Protein AF-T1B3N6-F1 (afdb_monomer_lite)

pLDDT: mean 78.09, std 17.82, range [34.69, 94.56]

Radius of gyration: 23.37 Å; chains: 1; bounding box: 60×37×65 Å

Structure (mmCIF, N/CA/C/O backbone):
data_AF-T1B3N6-F1
#
_entry.id   AF-T1B3N6-F1
#
loop_
_atom_site.group_PDB
_atom_site.id
_atom_site.type_symbol
_atom_site.label_atom_id
_atom_site.label_alt_id
_atom_site.label_comp_id
_atom_site.label_asym_id
_atom_site.label_entity_id
_atom_site.label_seq_id
_atom_site.pdbx_PDB_ins_code
_atom_site.Cartn_x
_atom_site.Cartn_y
_atom_site.Cartn_z
_atom_site.occupancy
_atom_site.B_iso_or_equiv
_atom_site.auth_seq_id
_atom_site.auth_comp_id
_atom_site.auth_asym_id
_atom_site.auth_atom_id
_atom_site.pdbx_PDB_model_num
ATOM 1 N N . LYS A 1 1 ? -8.500 11.137 5.497 1.00 80.62 1 LYS A N 1
ATOM 2 C CA . LYS A 1 1 ? -7.338 10.214 5.383 1.00 80.62 1 LYS A CA 1
ATOM 3 C C . LYS A 1 1 ? -7.552 9.148 4.300 1.00 80.62 1 LYS A C 1
ATOM 5 O O . LYS A 1 1 ? -6.771 9.132 3.365 1.00 80.62 1 LYS A O 1
ATOM 10 N N . LEU A 1 2 ? -8.611 8.326 4.357 1.00 85.75 2 LEU A N 1
ATOM 11 C CA . LEU A 1 2 ? -8.840 7.239 3.380 1.00 85.75 2 LEU A CA 1
ATOM 12 C C . LEU A 1 2 ? -8.982 7.720 1.927 1.00 85.75 2 LEU A C 1
ATOM 14 O O . LEU A 1 2 ? -8.325 7.181 1.047 1.00 85.75 2 LEU A O 1
ATOM 18 N N . VAL A 1 3 ? -9.758 8.785 1.693 1.00 88.62 3 VAL A N 1
ATOM 19 C CA . VAL A 1 3 ? -9.924 9.380 0.352 1.00 88.62 3 VAL A CA 1
ATOM 20 C C . VAL A 1 3 ? -8.582 9.780 -0.261 1.00 88.62 3 VAL A C 1
ATOM 22 O O . VAL A 1 3 ? -8.355 9.525 -1.434 1.00 88.62 3 VAL A O 1
ATOM 25 N N . LEU A 1 4 ? -7.667 10.338 0.538 1.00 88.44 4 LEU A N 1
ATOM 26 C CA . LEU A 1 4 ? -6.344 10.736 0.055 1.00 88.44 4 LEU A CA 1
ATOM 27 C C . LEU A 1 4 ? -5.513 9.522 -0.387 1.00 88.44 4 LEU A C 1
ATOM 29 O O . LEU A 1 4 ? -4.864 9.589 -1.424 1.00 88.44 4 LEU A O 1
ATOM 33 N N . TYR A 1 5 ? -5.569 8.404 0.347 1.00 89.69 5 TYR A N 1
ATOM 34 C CA . TYR A 1 5 ? -4.889 7.170 -0.068 1.00 89.69 5 TYR A CA 1
ATOM 35 C C . TYR A 1 5 ? -5.436 6.626 -1.385 1.00 89.69 5 TYR A C 1
ATOM 37 O O . TYR A 1 5 ? -4.659 6.258 -2.260 1.00 89.69 5 TYR A O 1
ATOM 45 N N . VAL A 1 6 ? -6.762 6.601 -1.535 1.00 91.56 6 VAL A N 1
ATOM 46 C CA . VAL A 1 6 ? -7.408 6.153 -2.776 1.00 91.56 6 VAL A CA 1
ATOM 47 C C . VAL A 1 6 ? -7.034 7.073 -3.936 1.00 91.56 6 VAL A C 1
ATOM 49 O O . VAL A 1 6 ? -6.698 6.600 -5.013 1.00 91.56 6 VAL A O 1
ATOM 52 N N . LEU A 1 7 ? -7.027 8.383 -3.702 1.00 90.81 7 LEU A N 1
ATOM 53 C CA . LEU A 1 7 ? -6.691 9.386 -4.704 1.00 90.81 7 LEU A CA 1
ATOM 54 C C . LEU A 1 7 ? -5.231 9.241 -5.171 1.00 90.81 7 LEU A C 1
ATOM 56 O O . LEU A 1 7 ? -4.978 9.231 -6.373 1.00 90.81 7 LEU A O 1
ATOM 60 N N . VAL A 1 8 ? -4.278 9.047 -4.251 1.00 90.56 8 VAL A N 1
ATOM 61 C CA . VAL A 1 8 ? -2.875 8.772 -4.613 1.00 90.56 8 VAL A CA 1
ATOM 62 C C . VAL A 1 8 ? -2.739 7.448 -5.360 1.00 90.56 8 VAL A C 1
ATOM 64 O O . VAL A 1 8 ? -2.027 7.394 -6.360 1.00 90.56 8 VAL A O 1
ATOM 67 N N . ALA A 1 9 ? -3.449 6.399 -4.937 1.00 91.25 9 ALA A N 1
ATOM 68 C CA . ALA A 1 9 ? -3.429 5.123 -5.642 1.00 91.25 9 ALA A CA 1
ATOM 69 C C . ALA A 1 9 ? -3.939 5.258 -7.085 1.00 91.25 9 ALA A C 1
ATOM 71 O O . ALA A 1 9 ? -3.291 4.773 -8.006 1.00 91.25 9 ALA A O 1
ATOM 72 N N . ILE A 1 10 ? -5.052 5.966 -7.299 1.00 90.44 10 ILE A N 1
ATOM 73 C CA . ILE A 1 10 ? -5.586 6.243 -8.641 1.00 90.44 10 ILE A CA 1
ATOM 74 C C . ILE A 1 10 ? -4.590 7.073 -9.460 1.00 90.44 10 ILE A C 1
ATOM 76 O O . ILE A 1 10 ? -4.366 6.776 -10.631 1.00 90.44 10 ILE A O 1
ATOM 80 N N . GLY A 1 11 ? -3.955 8.076 -8.848 1.00 87.69 11 GLY A N 1
ATOM 81 C CA . GLY A 1 11 ? -2.932 8.885 -9.507 1.00 87.69 11 GLY A CA 1
ATOM 82 C C . GLY A 1 11 ? -1.743 8.056 -9.996 1.00 87.69 11 GLY A C 1
ATOM 83 O O . GLY A 1 11 ? -1.341 8.191 -11.147 1.00 87.69 11 GLY A O 1
ATOM 84 N N . LEU A 1 12 ? -1.237 7.139 -9.171 1.00 88.44 12 LEU A N 1
ATOM 85 C CA . LEU A 1 12 ? -0.158 6.224 -9.558 1.00 88.44 12 LEU A CA 1
ATOM 86 C C . LEU A 1 12 ? -0.605 5.193 -10.601 1.00 88.44 12 LEU A C 1
ATOM 88 O O . LEU A 1 12 ? 0.137 4.896 -11.529 1.00 88.44 12 LEU A O 1
ATOM 92 N N . LEU A 1 13 ? -1.838 4.691 -10.503 1.00 89.19 13 LEU A N 1
ATOM 93 C CA . LEU A 1 13 ? -2.399 3.787 -11.510 1.00 89.19 13 LEU A CA 1
ATOM 94 C C . LEU A 1 13 ? -2.552 4.466 -12.877 1.00 89.19 13 LEU A C 1
ATOM 96 O O . LEU A 1 13 ? -2.376 3.806 -13.897 1.00 89.19 13 LEU A O 1
ATOM 100 N N . SER A 1 14 ? -2.836 5.772 -12.914 1.00 86.25 14 SER A N 1
ATOM 101 C CA . SER A 1 14 ? -2.967 6.523 -14.171 1.00 86.25 14 SER A CA 1
ATOM 102 C C . SER A 1 14 ? -1.658 6.615 -14.967 1.00 86.25 14 SER A C 1
ATOM 104 O O . SER A 1 14 ? -1.694 6.693 -16.191 1.00 86.25 14 SER A O 1
ATOM 106 N N . MET A 1 15 ? -0.513 6.537 -14.283 1.00 84.75 15 MET A N 1
ATOM 107 C CA . MET A 1 15 ? 0.829 6.469 -14.878 1.00 84.75 15 MET A CA 1
ATOM 108 C C . MET A 1 15 ? 1.386 5.035 -14.906 1.00 84.75 15 MET A C 1
ATOM 110 O O . MET A 1 15 ? 2.580 4.832 -15.107 1.00 84.75 15 MET A O 1
ATOM 114 N N . GLY A 1 16 ? 0.535 4.037 -14.660 1.00 82.88 16 GLY A N 1
ATOM 115 C CA . GLY A 1 16 ? 0.954 2.668 -14.408 1.00 82.88 16 GLY A CA 1
ATOM 116 C C . GLY A 1 16 ? 1.456 1.920 -15.646 1.00 82.88 16 GLY A C 1
ATOM 117 O O . GLY A 1 16 ? 0.791 1.845 -16.678 1.00 82.88 16 GLY A O 1
ATOM 118 N N . HIS A 1 17 ? 2.600 1.258 -15.502 1.00 85.44 17 HIS A N 1
ATOM 119 C CA . HIS A 1 17 ? 3.169 0.301 -16.440 1.00 85.44 17 HIS A CA 1
ATOM 120 C C . HIS A 1 17 ? 2.751 -1.135 -16.068 1.00 85.44 17 HIS A C 1
ATOM 122 O O . HIS A 1 17 ? 3.456 -1.858 -15.363 1.00 85.44 17 HIS A O 1
ATOM 128 N N . PHE A 1 18 ? 1.608 -1.598 -16.586 1.00 82.56 18 PHE A N 1
ATOM 129 C CA . PHE A 1 18 ? 1.056 -2.931 -16.269 1.00 82.56 18 PHE A CA 1
ATOM 130 C C . PHE A 1 18 ? 1.954 -4.120 -16.671 1.00 82.56 18 PHE A C 1
ATOM 132 O O . PHE A 1 18 ? 1.780 -5.222 -16.155 1.00 82.56 18 PHE A O 1
ATOM 139 N N . GLY A 1 19 ? 2.961 -3.911 -17.527 1.00 82.75 19 GLY A N 1
ATOM 140 C CA . GLY A 1 19 ? 3.966 -4.933 -17.847 1.00 82.75 19 GLY A CA 1
ATOM 141 C C . GLY A 1 19 ? 4.837 -5.351 -16.653 1.00 82.75 19 GLY A C 1
ATOM 142 O O . GLY A 1 19 ? 5.433 -6.428 -16.684 1.00 82.75 19 GLY A O 1
ATOM 143 N N . ASN A 1 20 ? 4.879 -4.552 -15.579 1.00 84.25 20 ASN A N 1
ATOM 144 C CA . ASN A 1 20 ? 5.635 -4.874 -14.367 1.00 84.25 20 ASN A CA 1
ATOM 145 C C . ASN A 1 20 ? 5.136 -6.144 -13.659 1.00 84.25 20 ASN A C 1
ATOM 147 O O . ASN A 1 20 ? 5.927 -6.822 -13.007 1.00 84.25 20 ASN A O 1
ATOM 151 N N . PHE A 1 21 ? 3.857 -6.498 -13.816 1.00 84.06 21 PHE A N 1
ATOM 152 C CA . PHE A 1 21 ? 3.267 -7.679 -13.175 1.00 84.06 21 PHE A CA 1
ATOM 153 C C . PHE A 1 21 ? 3.650 -9.002 -13.853 1.00 84.06 21 PHE A C 1
ATOM 155 O O . PHE A 1 21 ? 3.614 -10.050 -13.211 1.00 84.06 21 PHE A O 1
ATOM 162 N N . SER A 1 22 ? 4.002 -8.975 -15.141 1.00 83.31 22 SER A N 1
ATOM 163 C CA . SER A 1 22 ? 4.270 -10.182 -15.934 1.00 83.31 22 SER A CA 1
ATOM 164 C C . SER A 1 22 ? 5.738 -10.330 -16.324 1.00 83.31 22 SER A C 1
ATOM 166 O O . SER A 1 22 ? 6.284 -11.429 -16.255 1.00 83.31 22 SER A O 1
ATOM 168 N N . ASN A 1 23 ? 6.399 -9.240 -16.719 1.00 81.56 23 ASN A N 1
ATOM 169 C CA . ASN A 1 23 ? 7.625 -9.327 -17.518 1.00 81.56 23 ASN A CA 1
ATOM 170 C C . ASN A 1 23 ? 8.902 -9.560 -16.697 1.00 81.56 23 ASN A C 1
ATOM 172 O O . ASN A 1 23 ? 9.928 -9.932 -17.261 1.00 81.56 23 ASN A O 1
ATOM 176 N N . TYR A 1 24 ? 8.860 -9.368 -15.375 1.00 81.06 24 TYR A N 1
ATOM 177 C CA . TYR A 1 24 ? 10.058 -9.333 -14.528 1.00 81.06 24 TYR A CA 1
ATOM 178 C C . TYR A 1 24 ? 10.025 -10.367 -13.395 1.00 81.06 24 TYR A C 1
ATOM 180 O O . TYR A 1 24 ? 10.333 -10.051 -12.255 1.00 81.06 24 TYR A O 1
ATOM 188 N N . GLY A 1 25 ? 9.640 -11.611 -13.688 1.00 72.69 25 GLY A N 1
ATOM 189 C CA . GLY A 1 25 ? 9.553 -12.685 -12.681 1.00 72.69 25 GLY A CA 1
ATOM 190 C C . GLY A 1 25 ? 8.138 -12.961 -12.156 1.00 72.69 25 GLY A C 1
ATOM 191 O O . GLY A 1 25 ? 7.976 -13.722 -11.202 1.00 72.69 25 GLY A O 1
ATOM 192 N N . GLY A 1 26 ? 7.115 -12.387 -12.799 1.00 80.69 26 GLY A N 1
ATOM 193 C CA . GLY A 1 26 ? 5.705 -12.678 -12.535 1.00 80.69 26 GLY A CA 1
ATOM 194 C C . GLY A 1 26 ? 5.244 -12.313 -11.120 1.00 80.69 26 GLY A C 1
ATOM 195 O O . GLY A 1 26 ? 5.737 -11.373 -10.504 1.00 80.69 26 GLY A O 1
ATOM 196 N N . PHE A 1 27 ? 4.292 -13.086 -10.588 1.00 78.88 27 PHE A N 1
ATOM 197 C CA . PHE A 1 27 ? 3.679 -12.843 -9.275 1.00 78.88 27 PHE A CA 1
ATOM 198 C C . PHE A 1 27 ? 4.648 -13.005 -8.089 1.00 78.88 27 PHE A C 1
ATOM 200 O O . PHE A 1 27 ? 4.459 -12.384 -7.046 1.00 78.88 27 PHE A O 1
ATOM 207 N N . ALA A 1 28 ? 5.676 -13.847 -8.226 1.00 83.44 28 ALA A N 1
ATOM 208 C CA . ALA A 1 28 ? 6.551 -14.233 -7.122 1.00 83.44 28 ALA A CA 1
ATOM 209 C C . ALA A 1 28 ? 8.034 -14.223 -7.536 1.00 83.44 28 ALA A C 1
ATOM 211 O O . ALA A 1 28 ? 8.657 -15.287 -7.588 1.00 83.44 28 ALA A O 1
ATOM 212 N N . PRO A 1 29 ? 8.637 -13.040 -7.774 1.00 84.06 29 PRO A N 1
ATOM 213 C CA . PRO A 1 29 ? 10.022 -12.938 -8.244 1.00 84.06 29 PRO A CA 1
ATOM 214 C C . PRO A 1 29 ? 11.046 -13.527 -7.257 1.00 84.06 29 PRO A C 1
ATOM 216 O O . PRO A 1 29 ? 12.115 -13.966 -7.666 1.00 84.06 29 PRO A O 1
ATOM 219 N N . PHE A 1 30 ? 10.710 -13.581 -5.963 1.00 85.44 30 PHE A N 1
ATOM 220 C CA . PHE A 1 30 ? 11.549 -14.140 -4.892 1.00 85.44 30 PHE A CA 1
ATOM 221 C C . PHE A 1 30 ? 11.095 -15.530 -4.401 1.00 85.44 30 PHE A C 1
ATOM 223 O O . PHE A 1 30 ? 11.616 -16.040 -3.405 1.00 85.44 30 PHE A O 1
ATOM 230 N N . GLY A 1 31 ? 10.100 -16.138 -5.059 1.00 87.12 31 GLY A N 1
ATOM 231 C CA . GLY A 1 31 ? 9.505 -17.413 -4.650 1.00 87.12 31 GLY A CA 1
ATOM 232 C C . GLY A 1 31 ? 8.879 -17.398 -3.245 1.00 87.12 31 GLY A C 1
ATOM 233 O O . GLY A 1 31 ? 8.581 -16.345 -2.678 1.00 87.12 31 GLY A O 1
ATOM 234 N N . PHE A 1 32 ? 8.691 -18.588 -2.665 1.00 88.25 32 PHE A N 1
ATOM 235 C CA . PHE A 1 32 ? 8.078 -18.755 -1.339 1.00 88.25 32 PHE A CA 1
ATOM 236 C C . PHE A 1 32 ? 8.880 -18.098 -0.211 1.00 88.25 32 PHE A C 1
ATOM 238 O O . PHE A 1 32 ? 8.288 -17.538 0.708 1.00 88.25 32 PHE A O 1
ATOM 245 N N . ASN A 1 33 ? 10.212 -18.097 -0.299 1.00 88.69 33 ASN A N 1
ATOM 246 C CA . ASN A 1 33 ? 11.068 -17.465 0.709 1.00 88.69 33 ASN A CA 1
ATOM 247 C C . ASN A 1 33 ? 10.761 -15.968 0.849 1.00 88.69 33 ASN A C 1
ATOM 249 O O . ASN A 1 33 ? 10.622 -15.472 1.965 1.00 88.69 33 ASN A O 1
ATOM 253 N N . GLY A 1 34 ? 10.574 -15.258 -0.270 1.00 86.00 34 GLY A N 1
ATOM 254 C CA . GLY A 1 34 ? 10.181 -13.848 -0.244 1.00 86.00 34 GLY A CA 1
ATOM 255 C C . GLY A 1 34 ? 8.808 -13.618 0.390 1.00 86.00 34 GLY A C 1
ATOM 256 O O . GLY A 1 34 ? 8.634 -12.657 1.135 1.00 86.00 34 GLY A O 1
ATOM 257 N N . MET A 1 35 ? 7.851 -14.523 0.164 1.00 88.62 35 MET A N 1
ATOM 258 C CA . MET A 1 35 ? 6.528 -14.435 0.794 1.00 88.62 35 MET A CA 1
ATOM 259 C C . MET A 1 35 ? 6.624 -14.576 2.314 1.00 88.62 35 MET A C 1
ATOM 261 O O . MET A 1 35 ? 6.058 -13.757 3.034 1.00 88.62 35 MET A O 1
ATOM 265 N N . PHE A 1 36 ? 7.386 -15.555 2.814 1.00 91.19 36 PHE A N 1
ATOM 266 C CA . PHE A 1 36 ? 7.572 -15.742 4.255 1.00 91.19 36 PHE A CA 1
ATOM 267 C C . PHE A 1 36 ? 8.277 -14.555 4.919 1.00 91.19 36 PHE A C 1
ATOM 269 O O . PHE A 1 36 ? 7.900 -14.169 6.024 1.00 91.19 36 PHE A O 1
ATOM 276 N N . LEU A 1 37 ? 9.239 -13.928 4.236 1.00 91.06 37 LEU A N 1
ATOM 277 C CA . LEU A 1 37 ? 9.893 -12.709 4.724 1.00 91.06 37 LEU A CA 1
ATOM 278 C C . LEU A 1 37 ? 8.965 -11.481 4.709 1.00 91.06 37 LEU A C 1
ATOM 280 O O . LEU A 1 37 ? 9.150 -10.567 5.511 1.00 91.06 37 LEU A O 1
ATOM 284 N N . ALA A 1 38 ? 7.951 -11.457 3.841 1.00 89.56 38 ALA A N 1
ATOM 285 C CA . ALA A 1 38 ? 6.974 -10.372 3.779 1.00 89.56 38 ALA A CA 1
ATOM 286 C C . ALA A 1 38 ? 5.898 -10.457 4.878 1.00 89.56 38 ALA A C 1
ATOM 288 O O . ALA A 1 38 ? 5.342 -9.424 5.255 1.00 89.56 38 ALA A O 1
ATOM 289 N N . ILE A 1 39 ? 5.615 -11.649 5.425 1.00 92.25 39 ILE A N 1
ATOM 290 C CA . ILE A 1 39 ? 4.571 -11.839 6.449 1.00 92.25 39 ILE A CA 1
ATOM 291 C C . ILE A 1 39 ? 4.798 -10.939 7.679 1.00 92.25 39 ILE A C 1
ATOM 293 O O . ILE A 1 39 ? 3.872 -10.206 8.026 1.00 92.25 39 ILE A O 1
ATOM 297 N N . PRO A 1 40 ? 5.986 -10.897 8.323 1.00 92.19 40 PRO A N 1
ATOM 298 C CA . PRO A 1 40 ? 6.201 -10.034 9.488 1.00 92.19 40 PRO A CA 1
ATOM 299 C C . PRO A 1 40 ? 6.040 -8.540 9.176 1.00 92.19 40 PRO A C 1
ATOM 301 O O . PRO A 1 40 ? 5.492 -7.792 9.985 1.00 92.19 40 PRO A O 1
ATOM 304 N N . LEU A 1 41 ? 6.470 -8.106 7.986 1.00 89.25 41 LEU A N 1
ATOM 305 C CA . LEU A 1 41 ? 6.312 -6.721 7.532 1.00 89.25 41 LEU A CA 1
ATOM 306 C C . LEU A 1 41 ? 4.833 -6.369 7.329 1.00 89.25 41 LEU A C 1
ATOM 308 O O . LEU A 1 41 ? 4.384 -5.301 7.747 1.00 89.25 41 LEU A O 1
ATOM 312 N N . ALA A 1 42 ? 4.057 -7.287 6.748 1.00 89.94 42 ALA A N 1
ATOM 313 C CA . ALA A 1 42 ? 2.615 -7.131 6.614 1.00 89.94 42 ALA A CA 1
ATOM 314 C C . ALA A 1 42 ? 1.927 -7.106 7.989 1.00 89.94 42 ALA A C 1
ATOM 316 O O . ALA A 1 42 ? 1.097 -6.235 8.237 1.00 89.94 42 ALA A O 1
ATOM 317 N N . MET A 1 43 ? 2.310 -7.991 8.917 1.00 90.56 43 MET A N 1
ATOM 318 C CA . MET A 1 43 ? 1.775 -8.011 10.284 1.00 90.56 43 MET A CA 1
ATOM 319 C C . MET A 1 43 ? 2.000 -6.681 11.011 1.00 90.56 43 MET A C 1
ATOM 321 O O . MET A 1 43 ? 1.087 -6.184 11.672 1.00 90.56 43 MET A O 1
ATOM 325 N N . PHE A 1 44 ? 3.180 -6.072 10.850 1.00 89.56 44 PHE A N 1
ATOM 326 C CA . PHE A 1 44 ? 3.479 -4.763 11.431 1.00 89.56 44 PHE A CA 1
ATOM 327 C C . PHE A 1 44 ? 2.502 -3.677 10.952 1.00 89.56 44 PHE A C 1
ATOM 329 O O . PHE A 1 44 ? 2.032 -2.872 11.758 1.00 89.56 44 PHE A O 1
ATOM 336 N N . ALA A 1 45 ? 2.120 -3.693 9.671 1.00 88.69 45 ALA A N 1
ATOM 337 C CA . ALA A 1 45 ? 1.180 -2.724 9.107 1.00 88.69 45 ALA A CA 1
ATOM 338 C C . ALA A 1 45 ? -0.227 -2.804 9.740 1.00 88.69 45 ALA A C 1
ATOM 340 O O . ALA A 1 45 ? -0.903 -1.786 9.882 1.00 88.69 45 ALA A O 1
ATOM 341 N N . PHE A 1 46 ? -0.656 -3.987 10.192 1.00 89.44 46 PHE A N 1
ATOM 342 C CA . PHE A 1 46 ? -1.952 -4.194 10.854 1.00 89.44 46 PHE A CA 1
ATOM 343 C C . PHE A 1 46 ? -1.934 -3.955 12.375 1.00 89.44 46 PHE A C 1
ATOM 345 O O . PHE A 1 46 ? -2.979 -4.029 13.026 1.00 89.44 46 PHE A O 1
ATOM 352 N N . GLY A 1 47 ? -0.787 -3.599 12.965 1.00 86.62 47 GLY A N 1
ATOM 353 C CA . GLY A 1 47 ? -0.624 -3.443 14.418 1.00 86.62 47 GLY A CA 1
ATOM 354 C C . GLY A 1 47 ? -1.506 -2.371 15.082 1.00 86.62 47 GLY A C 1
ATOM 355 O O . GLY A 1 47 ? -1.598 -2.329 16.310 1.00 86.62 47 GLY A O 1
ATOM 356 N N . GLY A 1 48 ? -2.166 -1.517 14.290 1.00 83.31 48 GLY A N 1
ATOM 357 C CA . GLY A 1 48 ? -3.127 -0.510 14.751 1.00 83.31 48 GLY A CA 1
ATOM 358 C C . GLY A 1 48 ? -4.472 -1.056 15.229 1.00 83.31 48 GLY A C 1
ATOM 359 O O . GLY A 1 48 ? -5.183 -0.360 15.946 1.00 83.31 48 GLY A O 1
ATOM 360 N N . ILE A 1 49 ? -4.816 -2.302 14.890 1.00 86.69 49 ILE A N 1
ATOM 361 C CA . ILE A 1 49 ? -6.116 -2.899 15.241 1.00 86.69 49 ILE A CA 1
ATOM 362 C C . ILE A 1 49 ? -6.302 -3.035 16.758 1.00 86.69 49 ILE A C 1
ATOM 364 O O . ILE A 1 49 ? -7.433 -2.969 17.235 1.00 86.69 49 ILE A O 1
ATOM 368 N N . ARG A 1 50 ? -5.207 -3.153 17.525 1.00 86.75 50 ARG A N 1
ATOM 369 C CA . ARG A 1 50 ? -5.237 -3.293 18.993 1.00 86.75 50 ARG A CA 1
ATOM 370 C C . ARG A 1 50 ? -5.981 -2.168 19.713 1.00 86.75 50 ARG A C 1
ATOM 372 O O . ARG A 1 50 ? -6.473 -2.369 20.808 1.00 86.75 50 ARG A O 1
ATOM 379 N N . VAL A 1 51 ? -6.098 -1.009 19.076 1.00 84.25 51 VAL A N 1
ATOM 380 C CA . VAL A 1 51 ? -6.783 0.143 19.653 1.00 84.25 51 VAL A CA 1
ATOM 381 C C . VAL A 1 51 ? -8.286 -0.118 19.820 1.00 84.25 51 VAL A C 1
ATOM 383 O O . VAL A 1 51 ? -8.898 0.383 20.751 1.00 84.25 51 VAL A O 1
ATOM 386 N N . ILE A 1 52 ? -8.902 -0.915 18.944 1.00 85.44 52 ILE A N 1
ATOM 387 C CA . ILE A 1 52 ? -10.350 -1.172 18.984 1.00 85.44 52 ILE A CA 1
ATOM 388 C C . ILE A 1 52 ? -10.778 -1.866 20.290 1.00 85.44 52 ILE A C 1
ATOM 390 O O . ILE A 1 52 ? -11.717 -1.379 20.920 1.00 85.44 52 ILE A O 1
ATOM 394 N N . PRO A 1 53 ? -10.131 -2.966 20.732 1.00 83.81 53 PRO A N 1
ATOM 395 C CA . PRO A 1 53 ? -10.452 -3.566 22.021 1.00 83.81 53 PRO A CA 1
ATOM 396 C C . PRO A 1 53 ? -10.088 -2.675 23.216 1.00 83.81 53 PRO A C 1
ATOM 398 O O . PRO A 1 53 ? -10.813 -2.728 24.204 1.00 83.81 53 PRO A O 1
ATOM 401 N N . ASP A 1 54 ? -9.066 -1.814 23.135 1.00 83.38 54 ASP A N 1
ATOM 402 C CA . ASP A 1 54 ? -8.736 -0.878 24.228 1.00 83.38 54 ASP A CA 1
ATOM 403 C C . ASP A 1 54 ? -9.893 0.100 24.525 1.00 83.38 54 ASP A C 1
ATOM 405 O O . ASP A 1 54 ? -10.106 0.484 25.671 1.00 83.38 54 ASP A O 1
ATOM 409 N N . TYR A 1 55 ? -10.689 0.458 23.508 1.00 80.38 55 TYR A N 1
ATOM 410 C CA . TYR A 1 55 ? -11.896 1.288 23.650 1.00 80.38 55 TYR A CA 1
ATOM 411 C C . TYR A 1 55 ? -13.189 0.495 23.860 1.00 80.38 55 TYR A C 1
ATOM 413 O O . TYR A 1 55 ? -14.271 1.081 23.923 1.00 80.38 55 TYR A O 1
ATOM 421 N N . SER A 1 56 ? -13.118 -0.833 23.952 1.00 82.81 56 SER A N 1
ATOM 422 C CA . SER A 1 56 ? -14.322 -1.658 24.093 1.00 82.81 56 SER A CA 1
ATOM 423 C C . SER A 1 56 ? -15.067 -1.397 25.404 1.00 82.81 56 SER A C 1
ATOM 425 O O . SER A 1 56 ? -16.290 -1.473 25.418 1.00 82.81 56 SER A O 1
ATOM 427 N N . GLU A 1 57 ? -14.362 -0.999 26.469 1.00 79.88 57 GLU A N 1
ATOM 428 C CA . GLU A 1 57 ? -14.963 -0.663 27.769 1.00 79.88 57 GLU A CA 1
ATOM 429 C C . GLU A 1 57 ? -15.839 0.605 27.725 1.00 79.88 57 GLU A C 1
ATOM 431 O O . GLU A 1 57 ? -16.727 0.778 28.561 1.00 79.88 57 GLU A O 1
ATOM 436 N N . GLU A 1 58 ? -15.615 1.486 26.745 1.00 79.44 58 GLU A N 1
ATOM 437 C CA . GLU A 1 58 ? -16.412 2.698 26.512 1.00 79.44 58 GLU A CA 1
ATOM 438 C C . GLU A 1 58 ? -17.531 2.473 25.480 1.00 79.44 58 GLU A C 1
ATOM 440 O O . GLU A 1 58 ? -18.353 3.361 25.233 1.00 79.44 58 GLU A O 1
ATOM 445 N N . ALA A 1 59 ? -17.586 1.288 24.864 1.00 79.94 59 ALA A N 1
ATOM 446 C CA . ALA A 1 59 ? -18.586 0.969 23.861 1.00 79.94 59 ALA A CA 1
ATOM 447 C C . ALA A 1 59 ? -19.961 0.746 24.509 1.00 79.94 59 ALA A C 1
ATOM 449 O O . ALA A 1 59 ? -20.117 0.042 25.500 1.00 79.94 59 ALA A O 1
ATOM 450 N N . ASN A 1 60 ? -20.999 1.319 23.898 1.00 77.75 60 ASN A N 1
ATOM 451 C CA . ASN A 1 60 ? -22.374 1.184 24.385 1.00 77.75 60 ASN A CA 1
ATOM 452 C C . ASN A 1 60 ? -22.948 -0.235 24.172 1.00 77.75 60 ASN A C 1
ATOM 454 O O . ASN A 1 60 ? -23.910 -0.624 24.829 1.00 77.75 60 ASN A O 1
ATOM 458 N N . GLN A 1 61 ? -22.401 -0.991 23.211 1.00 79.06 61 GLN A N 1
ATOM 459 C CA . GLN A 1 61 ? -22.848 -2.345 22.871 1.00 79.06 61 GLN A CA 1
ATOM 460 C C . GLN A 1 61 ? -21.663 -3.232 22.470 1.00 79.06 61 GLN A C 1
ATOM 462 O O . GLN A 1 61 ? -20.999 -2.977 21.461 1.00 79.06 61 GLN A O 1
ATOM 467 N N . ASP A 1 62 ? -21.468 -4.330 23.198 1.00 76.38 62 ASP A N 1
ATOM 468 C CA . ASP A 1 62 ? -20.361 -5.276 22.985 1.00 76.38 62 ASP A CA 1
ATOM 469 C C . ASP A 1 62 ? -20.394 -5.931 21.593 1.00 76.38 62 ASP A C 1
ATOM 471 O O . ASP A 1 62 ? -19.360 -6.209 20.983 1.00 76.38 62 ASP A O 1
ATOM 475 N N . SER A 1 63 ? -21.591 -6.121 21.027 1.00 78.38 63 SER A N 1
ATOM 476 C CA . SER A 1 63 ? -21.778 -6.709 19.693 1.00 78.38 63 SER A CA 1
ATOM 477 C C . SER A 1 63 ? -21.196 -5.843 18.564 1.00 78.38 63 SER A C 1
ATOM 479 O O . SER A 1 63 ? -20.802 -6.362 17.515 1.00 78.38 63 SER A O 1
ATOM 481 N N . HIS A 1 64 ? -21.100 -4.522 18.763 1.00 83.94 64 HIS A N 1
ATOM 482 C CA . HIS A 1 64 ? -20.517 -3.603 17.784 1.00 83.94 64 HIS A CA 1
ATOM 483 C C . HIS A 1 64 ? -18.990 -3.655 17.760 1.00 83.94 64 HIS A C 1
ATOM 485 O O . HIS A 1 64 ? -18.398 -3.404 16.707 1.00 83.94 64 HIS A O 1
ATOM 491 N N . VAL A 1 65 ? -18.350 -4.031 18.870 1.00 84.75 65 VAL A N 1
ATOM 492 C CA . VAL A 1 65 ? -16.887 -4.126 18.969 1.00 84.75 65 VAL A CA 1
ATOM 493 C C . VAL A 1 65 ? -16.366 -5.180 17.991 1.00 84.75 65 VAL A C 1
ATOM 495 O O . VAL A 1 65 ? -15.523 -4.879 17.145 1.00 84.75 65 VAL A O 1
ATOM 498 N N . GLY A 1 66 ? -16.946 -6.386 18.011 1.00 84.94 66 GLY A N 1
ATOM 499 C CA . GLY A 1 66 ? -16.556 -7.472 17.103 1.00 84.94 66 GLY A CA 1
ATOM 500 C C . GLY A 1 66 ? -16.741 -7.118 15.623 1.00 84.94 66 GLY A C 1
ATOM 501 O O . GLY A 1 66 ? -15.849 -7.343 14.801 1.00 84.94 66 GLY A O 1
ATOM 502 N N . ARG A 1 67 ? -17.868 -6.483 15.272 1.00 87.19 67 ARG A N 1
ATOM 503 C CA . ARG A 1 67 ? -18.137 -6.057 13.889 1.00 87.19 67 ARG A CA 1
ATOM 504 C C . ARG A 1 67 ? -17.180 -4.949 13.431 1.00 87.19 67 ARG A C 1
ATOM 506 O O . ARG A 1 67 ? -16.765 -4.948 12.275 1.00 87.19 67 ARG A O 1
ATOM 513 N N . SER A 1 68 ? -16.793 -4.041 14.326 1.00 88.81 68 SER A N 1
ATOM 514 C CA . SER A 1 68 ? -15.851 -2.949 14.032 1.00 88.81 68 SER A CA 1
ATOM 515 C C . SER A 1 68 ? -14.439 -3.459 13.746 1.00 88.81 68 SER A C 1
ATOM 517 O O . SER A 1 68 ? -13.776 -2.954 12.836 1.00 88.81 68 SER A O 1
ATOM 519 N N . ILE A 1 69 ? -14.000 -4.503 14.458 1.00 90.62 69 ILE A N 1
ATOM 520 C CA . ILE A 1 69 ? -12.730 -5.186 14.180 1.00 90.62 69 ILE A CA 1
ATOM 521 C C . ILE A 1 69 ? -12.750 -5.766 12.763 1.00 90.62 69 ILE A C 1
ATOM 523 O O . ILE A 1 69 ? -11.840 -5.501 11.978 1.00 90.62 69 ILE A O 1
ATOM 527 N N . MET A 1 70 ? -13.816 -6.489 12.403 1.00 91.06 70 MET A N 1
ATOM 528 C CA . MET A 1 70 ? -13.953 -7.091 11.076 1.00 91.06 70 MET A CA 1
ATOM 529 C C . MET A 1 70 ? -13.935 -6.031 9.962 1.00 91.06 70 MET A C 1
ATOM 531 O O . MET A 1 70 ? -13.160 -6.150 9.013 1.00 91.06 70 MET A O 1
ATOM 535 N N . TRP A 1 71 ? -14.716 -4.953 10.101 1.00 91.69 71 TRP A N 1
ATOM 536 C CA . TRP A 1 71 ? -14.713 -3.844 9.138 1.00 91.69 71 TRP A CA 1
ATOM 537 C C . TRP A 1 71 ? -13.344 -3.182 8.998 1.00 91.69 71 TRP A C 1
ATOM 539 O O . TRP A 1 71 ? -12.942 -2.842 7.886 1.00 91.69 71 TRP A O 1
ATOM 549 N N . THR A 1 72 ? -12.614 -3.029 10.104 1.00 91.69 72 THR A N 1
ATOM 550 C CA . THR A 1 72 ? -11.276 -2.433 10.081 1.00 91.69 72 THR A CA 1
ATOM 551 C C . THR A 1 72 ? -10.285 -3.330 9.351 1.00 91.69 72 THR A C 1
ATOM 553 O O . THR A 1 72 ? -9.558 -2.843 8.491 1.00 91.69 72 THR A O 1
ATOM 556 N N . VAL A 1 73 ? -10.285 -4.639 9.625 1.00 92.69 73 VAL A N 1
ATOM 557 C CA . VAL A 1 73 ? -9.409 -5.604 8.940 1.00 92.69 73 VAL A CA 1
ATOM 558 C C . VAL A 1 73 ? -9.669 -5.599 7.435 1.00 92.69 73 VAL A C 1
ATOM 560 O O . VAL A 1 73 ? -8.729 -5.444 6.653 1.00 92.69 73 VAL A O 1
ATOM 563 N N . PHE A 1 74 ? -10.931 -5.720 7.014 1.00 94.00 74 PHE A N 1
ATOM 564 C CA . PHE A 1 74 ? -11.276 -5.742 5.591 1.00 94.00 74 PHE A CA 1
ATOM 565 C C . PHE A 1 74 ? -10.985 -4.408 4.904 1.00 94.00 74 PHE A C 1
ATOM 567 O O . PHE A 1 74 ? -10.328 -4.389 3.864 1.00 94.00 74 PHE A O 1
ATOM 574 N N . GLY A 1 75 ? -11.410 -3.290 5.497 1.00 92.56 75 GLY A N 1
ATOM 575 C CA . GLY A 1 75 ? -11.175 -1.961 4.935 1.00 92.56 75 GLY A CA 1
ATOM 576 C C . GLY A 1 75 ? -9.685 -1.648 4.793 1.00 92.56 75 GLY A C 1
ATOM 577 O O . GLY A 1 75 ? -9.247 -1.158 3.752 1.00 92.56 75 GLY A O 1
ATOM 578 N N . GLN A 1 76 ? -8.888 -1.997 5.804 1.00 92.50 76 GLN A N 1
ATOM 579 C CA . GLN A 1 76 ? -7.442 -1.804 5.780 1.00 92.50 76 GLN A CA 1
ATOM 580 C C . GLN A 1 76 ? -6.764 -2.692 4.730 1.00 92.50 76 GLN A C 1
ATOM 582 O O . GLN A 1 76 ? -5.907 -2.212 3.985 1.00 92.50 76 GLN A O 1
ATOM 587 N N . SER A 1 77 ? -7.182 -3.957 4.630 1.00 93.38 77 SER A N 1
ATOM 588 C CA . SER A 1 77 ? -6.651 -4.907 3.646 1.00 93.38 77 SER A CA 1
ATOM 589 C C . SER A 1 77 ? -6.887 -4.426 2.218 1.00 93.38 77 SER A C 1
ATOM 591 O O . SER A 1 77 ? -5.958 -4.421 1.416 1.00 93.38 77 SER A O 1
ATOM 593 N N . ILE A 1 78 ? -8.095 -3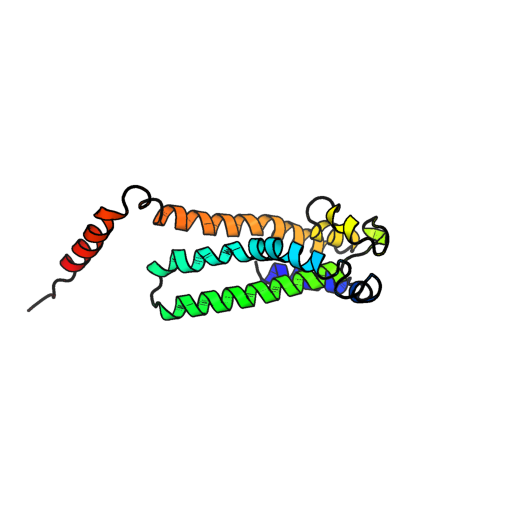.944 1.909 1.00 94.56 78 ILE A N 1
ATOM 594 C CA . ILE A 1 78 ? -8.438 -3.436 0.572 1.00 94.56 78 ILE A CA 1
ATOM 595 C C . ILE A 1 78 ? -7.541 -2.255 0.187 1.00 94.56 78 ILE A C 1
ATOM 597 O O . ILE A 1 78 ? -7.003 -2.221 -0.918 1.00 94.56 78 ILE A O 1
ATOM 601 N N . ILE A 1 79 ? -7.339 -1.300 1.097 1.00 93.00 79 ILE A N 1
ATOM 602 C CA . ILE A 1 79 ? -6.524 -0.110 0.815 1.00 93.00 79 ILE A CA 1
ATOM 603 C C . ILE A 1 79 ? -5.046 -0.474 0.648 1.00 93.00 79 ILE A C 1
ATOM 605 O O . ILE A 1 79 ? -4.376 0.081 -0.221 1.00 93.00 79 ILE A O 1
ATOM 609 N N . TYR A 1 80 ? -4.526 -1.409 1.446 1.00 92.50 80 TYR A N 1
ATOM 610 C CA . TYR A 1 80 ? -3.145 -1.869 1.304 1.00 92.50 80 TYR A CA 1
ATOM 611 C C . TYR A 1 80 ? -2.911 -2.644 0.013 1.00 92.50 80 TYR A C 1
ATOM 613 O O . TYR A 1 80 ? -1.904 -2.404 -0.647 1.00 92.50 80 TYR A O 1
ATOM 621 N N . LEU A 1 81 ? -3.851 -3.499 -0.395 1.00 93.44 81 LEU A N 1
ATOM 622 C CA . LEU A 1 81 ? -3.785 -4.166 -1.695 1.00 93.44 81 LEU A CA 1
ATOM 623 C C . LEU A 1 81 ? -3.828 -3.150 -2.838 1.00 93.44 81 LEU A C 1
ATOM 625 O O . LEU A 1 81 ? -3.013 -3.227 -3.754 1.00 93.44 81 LEU A O 1
ATOM 629 N N . LEU A 1 82 ? -4.718 -2.158 -2.754 1.00 94.25 82 LEU A N 1
ATOM 630 C CA . LEU A 1 82 ? -4.815 -1.093 -3.747 1.00 94.25 82 LEU A CA 1
ATOM 631 C C . LEU A 1 82 ? -3.496 -0.316 -3.877 1.00 94.25 82 LEU A C 1
ATOM 633 O O . LEU A 1 82 ? -3.020 -0.107 -4.989 1.00 94.25 82 LEU A O 1
ATOM 637 N N . LEU A 1 83 ? -2.884 0.083 -2.758 1.00 92.88 83 LEU A N 1
ATOM 638 C CA . LEU A 1 83 ? -1.603 0.795 -2.765 1.00 92.88 83 LEU A CA 1
ATOM 639 C C . LEU A 1 83 ? -0.443 -0.083 -3.245 1.00 92.88 83 LEU A C 1
ATOM 641 O O . LEU A 1 83 ? 0.429 0.421 -3.944 1.00 92.88 83 LEU A O 1
ATOM 645 N N . ALA A 1 84 ? -0.434 -1.375 -2.913 1.00 92.12 84 ALA A N 1
ATOM 646 C CA . ALA A 1 84 ? 0.580 -2.308 -3.397 1.00 92.12 84 ALA A CA 1
ATOM 647 C C . ALA A 1 84 ? 0.508 -2.473 -4.923 1.00 92.12 84 ALA A C 1
ATOM 649 O O . ALA A 1 84 ? 1.528 -2.388 -5.604 1.00 92.12 84 ALA A O 1
ATOM 650 N N . ILE A 1 85 ? -0.700 -2.634 -5.473 1.00 92.44 85 ILE A N 1
ATOM 651 C CA . ILE A 1 85 ? -0.918 -2.708 -6.924 1.00 92.44 85 ILE A CA 1
ATOM 652 C C . ILE A 1 85 ? -0.528 -1.381 -7.580 1.00 92.44 85 ILE A C 1
ATOM 654 O O . ILE A 1 85 ? 0.198 -1.382 -8.569 1.00 92.44 85 ILE A O 1
ATOM 658 N N . ALA A 1 86 ? -0.957 -0.249 -7.017 1.00 92.38 86 ALA A N 1
ATOM 659 C CA . ALA A 1 86 ? -0.621 1.072 -7.536 1.00 92.38 86 ALA A CA 1
ATOM 660 C C . ALA A 1 86 ? 0.891 1.340 -7.525 1.00 92.38 86 ALA A C 1
ATOM 662 O O . ALA A 1 86 ? 1.406 1.932 -8.466 1.00 92.38 86 ALA A O 1
ATOM 663 N N . PHE A 1 87 ? 1.607 0.869 -6.502 1.00 91.19 87 PHE A N 1
ATOM 664 C CA . PHE A 1 87 ? 3.061 0.972 -6.415 1.00 91.19 87 PHE A CA 1
ATOM 665 C C . PHE A 1 87 ? 3.757 0.167 -7.517 1.00 91.19 87 PHE A C 1
ATOM 667 O O . PHE A 1 87 ? 4.576 0.708 -8.253 1.00 91.19 87 PHE A O 1
ATOM 674 N N . VAL A 1 88 ? 3.401 -1.113 -7.668 1.00 90.50 88 VAL A N 1
ATOM 675 C CA . VAL A 1 88 ? 3.991 -1.986 -8.697 1.00 90.50 88 VAL A CA 1
ATOM 676 C C . VAL A 1 88 ? 3.659 -1.486 -10.103 1.00 90.50 88 VAL A C 1
ATOM 678 O O . VAL A 1 88 ? 4.515 -1.511 -10.987 1.00 90.50 88 VAL A O 1
ATOM 681 N N . ALA A 1 89 ? 2.435 -1.000 -10.313 1.00 90.19 89 ALA A N 1
ATOM 682 C CA . ALA A 1 89 ? 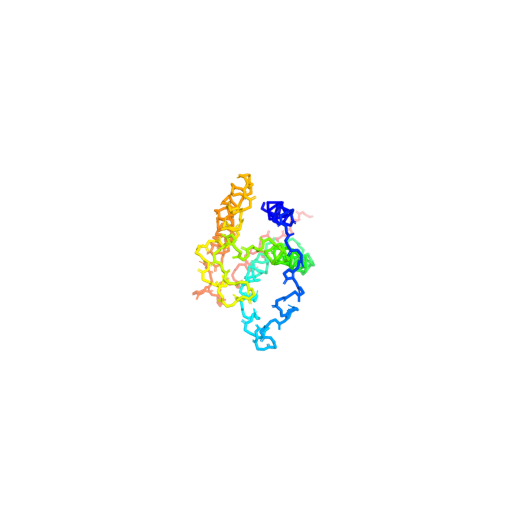2.035 -0.396 -11.574 1.00 90.19 89 ALA A CA 1
ATOM 683 C C . ALA A 1 89 ? 2.817 0.899 -11.840 1.00 90.19 89 ALA A C 1
ATOM 685 O O . ALA A 1 89 ? 3.380 1.044 -12.914 1.00 90.19 89 ALA A O 1
ATOM 686 N N . GLY A 1 90 ? 2.887 1.819 -10.877 1.00 87.94 90 GLY A N 1
ATOM 687 C CA . GLY A 1 90 ? 3.534 3.125 -11.039 1.00 87.94 90 GLY A CA 1
ATOM 688 C C . GLY A 1 90 ? 5.064 3.092 -11.119 1.00 87.94 90 GLY A C 1
ATOM 689 O O . GLY A 1 90 ? 5.661 4.108 -11.455 1.00 87.94 90 GLY A O 1
ATOM 690 N N . LEU A 1 91 ? 5.703 1.956 -10.822 1.00 89.19 91 LEU A N 1
ATOM 691 C CA . LEU A 1 91 ? 7.158 1.798 -10.872 1.00 89.19 91 LEU A CA 1
ATOM 692 C C . LEU A 1 91 ? 7.697 1.984 -12.300 1.00 89.19 91 LEU A C 1
ATOM 694 O O . LEU A 1 91 ? 7.302 1.261 -13.222 1.00 89.19 91 LEU A O 1
ATOM 698 N N . ASN A 1 92 ? 8.662 2.889 -12.474 1.00 87.56 92 ASN A N 1
ATOM 699 C CA . ASN A 1 92 ? 9.333 3.107 -13.750 1.00 87.56 92 ASN A CA 1
ATOM 700 C C . ASN A 1 92 ? 10.840 2.902 -13.591 1.00 87.56 92 ASN A C 1
ATOM 702 O O . ASN A 1 92 ? 11.577 3.809 -13.221 1.00 87.56 92 ASN A O 1
ATOM 706 N N . TRP A 1 93 ? 11.307 1.708 -13.962 1.00 85.94 93 TRP A N 1
ATOM 707 C CA . TRP A 1 93 ? 12.710 1.302 -13.839 1.00 85.94 93 TRP A CA 1
ATOM 708 C C . TRP A 1 93 ? 13.706 2.347 -14.363 1.00 85.94 93 TRP A C 1
ATOM 710 O O . TRP A 1 93 ? 14.681 2.652 -13.685 1.00 85.94 93 TRP A O 1
ATOM 720 N N . ALA A 1 94 ? 13.455 2.922 -15.544 1.00 82.81 94 ALA A N 1
ATOM 721 C CA . ALA A 1 94 ? 14.376 3.868 -16.168 1.00 82.81 94 ALA A CA 1
ATOM 722 C C . ALA A 1 94 ? 14.369 5.238 -15.475 1.00 82.81 94 ALA A C 1
ATOM 724 O O . ALA A 1 94 ? 15.435 5.804 -15.237 1.00 82.81 94 ALA A O 1
ATOM 725 N N . ALA A 1 95 ? 13.185 5.759 -15.142 1.00 81.06 95 ALA A N 1
ATOM 726 C CA . ALA A 1 95 ? 13.054 7.058 -14.484 1.00 81.06 95 ALA A CA 1
ATOM 727 C C . ALA A 1 95 ? 13.537 7.019 -13.025 1.00 81.06 95 ALA A C 1
ATOM 729 O O . ALA A 1 95 ? 14.132 7.979 -12.548 1.00 81.06 95 ALA A O 1
ATOM 730 N N . ASP A 1 96 ? 13.358 5.882 -12.351 1.00 79.81 96 ASP A N 1
ATOM 731 C CA . ASP A 1 96 ? 13.782 5.662 -10.966 1.00 79.81 96 ASP A CA 1
ATOM 732 C C . ASP A 1 96 ? 15.281 5.316 -10.837 1.00 79.81 96 ASP A C 1
ATOM 734 O O . ASP A 1 96 ? 15.773 5.087 -9.732 1.00 79.81 96 ASP A O 1
ATOM 738 N N . GLY A 1 97 ? 16.026 5.271 -11.951 1.00 78.75 97 GLY A N 1
ATOM 739 C CA . GLY A 1 97 ? 17.460 4.958 -11.960 1.00 78.75 97 GLY A CA 1
ATOM 740 C C . GLY A 1 97 ? 17.779 3.504 -11.592 1.00 78.75 97 GLY A C 1
ATOM 741 O O . GLY A 1 97 ? 18.895 3.200 -11.167 1.00 78.75 97 GLY A O 1
ATOM 742 N N . LEU A 1 98 ? 16.808 2.600 -11.740 1.00 84.88 98 LEU A N 1
ATOM 743 C CA . LEU A 1 98 ? 16.920 1.189 -11.387 1.00 84.88 98 LEU A CA 1
ATOM 744 C C . LEU A 1 98 ? 17.162 0.326 -12.630 1.00 84.88 98 LEU A C 1
ATOM 746 O O . LEU A 1 98 ? 16.640 0.564 -13.720 1.00 84.88 98 LEU A O 1
ATOM 750 N N . LYS A 1 99 ? 17.925 -0.758 -12.467 1.00 83.56 99 LYS A N 1
ATOM 751 C CA . LYS A 1 99 ? 18.055 -1.756 -13.534 1.00 83.56 99 LYS A CA 1
ATOM 752 C C . LYS A 1 99 ? 16.718 -2.475 -13.711 1.00 83.56 99 LYS A C 1
ATOM 754 O O . LYS A 1 99 ? 16.150 -2.975 -12.743 1.00 83.56 99 LYS A O 1
ATOM 759 N N . VAL A 1 100 ? 16.256 -2.575 -14.955 1.00 83.12 100 VAL A N 1
ATOM 760 C CA . VAL A 1 100 ? 14.995 -3.241 -15.305 1.00 83.12 100 VAL A CA 1
ATOM 761 C C . VAL A 1 100 ? 14.937 -4.654 -14.709 1.00 83.12 100 VAL A C 1
ATOM 763 O O . VAL A 1 100 ? 15.833 -5.468 -14.937 1.00 83.12 100 VAL A O 1
ATOM 766 N N . GLY A 1 101 ? 13.891 -4.928 -13.924 1.00 81.31 101 GLY A N 1
ATOM 767 C CA . GLY A 1 101 ? 13.641 -6.221 -13.281 1.00 81.31 101 GLY A CA 1
ATOM 768 C C . GLY A 1 101 ? 14.478 -6.519 -12.031 1.00 81.31 101 GLY A C 1
ATOM 769 O O . GLY A 1 101 ? 14.342 -7.594 -11.448 1.00 81.31 101 GLY A O 1
ATOM 770 N N . ALA A 1 102 ? 15.324 -5.591 -11.575 1.00 85.62 102 ALA A N 1
ATOM 771 C CA . ALA A 1 102 ? 16.111 -5.756 -10.356 1.00 85.62 102 ALA A CA 1
ATOM 772 C C . ALA A 1 102 ? 15.284 -5.429 -9.099 1.00 85.62 102 ALA A C 1
ATOM 774 O O . ALA A 1 102 ? 15.500 -4.409 -8.447 1.00 85.62 102 ALA A O 1
ATOM 775 N N . TRP A 1 103 ? 14.347 -6.303 -8.719 1.00 84.81 103 TRP A N 1
ATOM 776 C CA . TRP A 1 103 ? 13.466 -6.098 -7.556 1.00 84.81 103 TRP A CA 1
ATOM 777 C C . TRP A 1 103 ? 14.195 -5.846 -6.231 1.00 84.81 103 TRP A C 1
ATOM 779 O O . TRP A 1 103 ? 13.678 -5.145 -5.368 1.00 84.81 103 TRP A O 1
ATOM 789 N N . THR A 1 104 ? 15.410 -6.370 -6.066 1.00 84.81 104 THR A N 1
ATOM 790 C CA . THR A 1 104 ? 16.244 -6.122 -4.878 1.00 84.81 104 THR A CA 1
ATOM 791 C C . THR A 1 104 ? 16.699 -4.669 -4.758 1.00 84.81 104 THR A C 1
ATOM 793 O O . THR A 1 104 ? 16.964 -4.205 -3.658 1.00 84.81 104 THR A O 1
ATOM 796 N N . SER A 1 105 ? 16.775 -3.935 -5.870 1.00 84.62 105 SER A N 1
ATOM 797 C CA . SER A 1 105 ? 17.176 -2.523 -5.873 1.00 84.62 105 SER A CA 1
ATOM 798 C C . SER A 1 105 ? 16.037 -1.572 -5.497 1.00 84.62 105 SER A C 1
ATOM 800 O O . SER A 1 105 ? 16.286 -0.429 -5.128 1.00 84.62 105 SER A O 1
ATOM 802 N N . VAL A 1 106 ? 14.788 -2.052 -5.491 1.00 85.75 106 VAL A N 1
ATOM 803 C CA . VAL A 1 106 ? 13.617 -1.248 -5.105 1.00 85.75 106 VAL A CA 1
ATOM 804 C C . VAL A 1 106 ? 13.679 -0.847 -3.626 1.00 85.75 106 VAL A C 1
ATOM 806 O O . VAL A 1 106 ? 13.249 0.246 -3.266 1.00 85.75 106 VAL A O 1
ATOM 809 N N . SER A 1 107 ? 14.284 -1.670 -2.759 1.00 82.50 107 SER A N 1
ATOM 810 C CA . SER A 1 107 ? 14.507 -1.309 -1.349 1.00 82.50 107 SER A CA 1
ATOM 811 C C . SER A 1 107 ? 15.563 -0.220 -1.144 1.00 82.50 107 SER A C 1
ATOM 813 O O . SER A 1 107 ? 15.696 0.288 -0.035 1.00 82.50 107 SER A O 1
ATOM 815 N N . SER A 1 108 ? 16.325 0.132 -2.182 1.00 82.75 108 SER A N 1
ATOM 816 C CA . SER A 1 108 ? 17.353 1.176 -2.127 1.00 82.75 108 SER A CA 1
ATOM 817 C C . SER A 1 108 ? 16.813 2.571 -2.457 1.00 82.75 108 SER A C 1
ATOM 819 O O . SER A 1 108 ? 17.578 3.534 -2.414 1.00 82.75 108 SER A O 1
ATOM 821 N N . LEU A 1 109 ? 15.520 2.700 -2.780 1.00 84.69 109 LEU A N 1
ATOM 822 C CA . LEU A 1 109 ? 14.900 3.994 -3.056 1.00 84.69 109 LEU A CA 1
ATOM 823 C C . LEU A 1 109 ? 14.947 4.902 -1.811 1.00 84.69 109 LEU A C 1
ATOM 825 O O . LEU A 1 109 ? 14.576 4.468 -0.716 1.00 84.69 109 LEU A O 1
ATOM 829 N N . PRO A 1 110 ? 15.388 6.165 -1.948 1.00 80.50 110 PRO A N 1
ATOM 830 C CA . PRO A 1 110 ? 15.551 7.058 -0.811 1.00 80.50 110 PRO A CA 1
ATOM 831 C C . PRO A 1 110 ? 14.204 7.570 -0.287 1.00 80.50 110 PRO A C 1
ATOM 833 O O . PRO A 1 110 ? 13.352 8.047 -1.035 1.00 80.50 110 PRO A O 1
ATOM 836 N N . GLY A 1 111 ? 14.041 7.553 1.036 1.00 85.31 111 GLY A N 1
ATOM 837 C CA . GLY A 1 111 ? 12.906 8.183 1.709 1.00 85.31 111 GLY A CA 1
ATOM 838 C C . GLY A 1 111 ? 11.575 7.471 1.460 1.00 85.31 111 GLY A C 1
ATOM 839 O O . GLY A 1 111 ? 11.440 6.279 1.728 1.00 85.31 111 GLY A O 1
ATOM 840 N N . ASN A 1 112 ? 10.555 8.223 1.030 1.00 86.88 112 ASN A N 1
ATOM 841 C CA . ASN A 1 112 ? 9.231 7.668 0.756 1.00 86.88 112 ASN A CA 1
ATOM 842 C C . ASN A 1 112 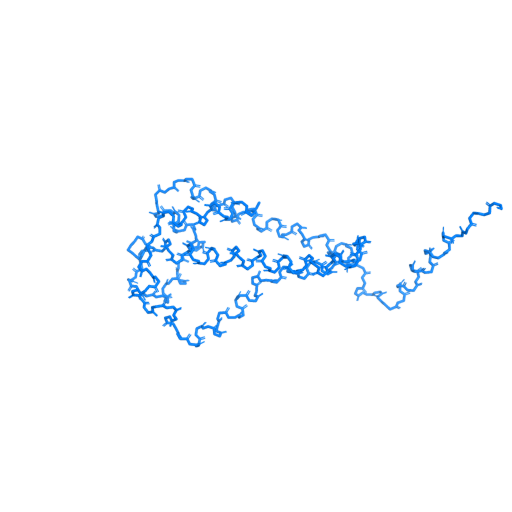? 9.156 7.208 -0.709 1.00 86.88 112 ASN A C 1
ATOM 844 O O . ASN A 1 112 ? 9.152 8.061 -1.600 1.00 86.88 112 ASN A O 1
ATOM 848 N N . PRO A 1 113 ? 9.019 5.900 -0.978 1.00 87.56 113 PRO A N 1
ATOM 849 C CA . PRO A 1 113 ? 9.049 5.387 -2.341 1.00 87.56 113 PRO A CA 1
ATOM 850 C C . PRO A 1 113 ? 7.869 5.902 -3.182 1.00 87.56 113 PRO A C 1
ATOM 852 O O . PRO A 1 113 ? 8.036 6.160 -4.366 1.00 87.56 113 PRO A O 1
ATOM 855 N N . PHE A 1 114 ? 6.705 6.179 -2.582 1.00 88.31 114 PHE A N 1
ATOM 856 C CA . PHE A 1 114 ? 5.578 6.793 -3.296 1.00 88.31 114 PHE A CA 1
ATOM 857 C C . PHE A 1 114 ? 5.866 8.233 -3.737 1.00 88.31 114 PHE A C 1
ATOM 859 O O . PHE A 1 114 ? 5.323 8.684 -4.743 1.00 88.31 114 PHE A O 1
ATOM 866 N N . LEU A 1 115 ? 6.709 8.962 -2.996 1.00 89.25 115 LEU A N 1
ATOM 867 C CA . LEU A 1 115 ? 7.098 10.324 -3.357 1.00 89.25 115 LEU A CA 1
ATOM 868 C C . LEU A 1 115 ? 8.047 10.319 -4.555 1.00 89.25 115 LEU A C 1
ATOM 870 O O . LEU A 1 115 ? 7.861 11.129 -5.457 1.00 89.25 115 LEU A O 1
ATOM 874 N N . VAL A 1 116 ? 9.004 9.387 -4.578 1.00 88.38 116 VAL A N 1
ATOM 875 C CA . VAL A 1 116 ? 9.932 9.212 -5.706 1.00 88.38 116 VAL A CA 1
ATOM 876 C C . VAL A 1 116 ? 9.155 8.901 -6.987 1.00 88.38 116 VAL A C 1
ATOM 878 O O . VAL A 1 116 ? 9.307 9.607 -7.982 1.00 88.38 116 VAL A O 1
ATOM 881 N N . LEU A 1 117 ? 8.219 7.945 -6.924 1.00 87.62 117 LEU A N 1
ATOM 882 C CA . LEU A 1 117 ? 7.344 7.626 -8.058 1.00 87.62 117 LEU A CA 1
ATOM 883 C C . LEU A 1 117 ? 6.519 8.837 -8.517 1.00 87.62 117 LEU A C 1
ATOM 885 O O . LEU A 1 117 ? 6.420 9.123 -9.710 1.00 87.62 117 LEU A O 1
ATOM 889 N N . ALA A 1 118 ? 5.948 9.590 -7.572 1.00 87.12 118 ALA A N 1
ATOM 890 C CA . ALA A 1 118 ? 5.150 10.769 -7.894 1.00 87.12 118 ALA A CA 1
ATOM 891 C C . ALA A 1 118 ? 5.975 11.898 -8.536 1.00 87.12 118 ALA A C 1
ATOM 893 O O . ALA A 1 118 ? 5.461 12.608 -9.401 1.00 87.12 118 ALA A O 1
ATOM 894 N N . GLN A 1 119 ? 7.236 12.072 -8.125 1.00 85.94 119 GLN A N 1
ATOM 895 C CA . GLN A 1 119 ? 8.143 13.081 -8.678 1.00 85.94 119 GLN A CA 1
ATOM 896 C C . GLN A 1 119 ? 8.494 12.784 -10.138 1.00 85.94 119 GLN A C 1
ATOM 898 O O . GLN A 1 119 ? 8.484 13.694 -10.967 1.00 85.94 119 GLN A O 1
ATOM 903 N N . HIS A 1 120 ? 8.747 11.519 -10.470 1.00 81.56 120 HIS A N 1
ATOM 904 C CA . HIS A 1 120 ? 9.098 11.114 -11.831 1.00 81.56 120 HIS A CA 1
ATOM 905 C C . HIS A 1 120 ? 7.896 11.044 -12.776 1.00 81.56 120 HIS A C 1
ATOM 907 O O . HIS A 1 120 ? 8.043 11.254 -13.977 1.00 81.56 120 HIS A O 1
ATOM 913 N N . GLY A 1 121 ? 6.690 10.843 -12.241 1.00 75.12 121 GLY A N 1
ATOM 914 C CA . GLY A 1 121 ? 5.451 10.847 -13.016 1.00 75.12 121 GLY A CA 1
ATOM 915 C C . GLY A 1 121 ? 5.046 12.205 -13.603 1.00 75.12 121 GLY A C 1
ATOM 916 O O . GLY A 1 121 ? 4.061 12.266 -14.331 1.00 75.12 121 GLY A O 1
ATOM 917 N N . SER A 1 122 ? 5.766 13.301 -13.319 1.00 68.75 122 SER A N 1
ATOM 918 C CA . SER A 1 122 ? 5.496 14.677 -13.795 1.00 68.75 122 SER A CA 1
ATOM 919 C C . SER A 1 122 ? 4.134 15.280 -13.390 1.00 68.75 122 SER A C 1
ATOM 921 O O . SER A 1 122 ? 3.740 16.338 -13.878 1.00 68.75 122 SER A O 1
ATOM 923 N N . ILE A 1 123 ? 3.422 14.657 -12.442 1.00 79.06 123 ILE A N 1
ATOM 924 C CA . ILE A 1 123 ? 2.121 15.121 -11.944 1.00 79.06 123 ILE A CA 1
ATOM 925 C C . ILE A 1 123 ? 2.303 15.883 -10.624 1.00 79.06 123 ILE A C 1
ATOM 927 O O . ILE A 1 123 ? 2.365 15.293 -9.543 1.00 79.06 123 ILE A O 1
ATOM 931 N N . SER A 1 124 ? 2.316 17.216 -10.689 1.00 81.31 124 SER A N 1
ATOM 932 C CA . SER A 1 124 ? 2.576 18.080 -9.524 1.00 81.31 124 SER A CA 1
ATOM 933 C C . SER A 1 124 ? 1.596 17.876 -8.362 1.00 81.31 124 SER A C 1
ATOM 935 O O . SER A 1 124 ? 1.990 17.941 -7.198 1.00 81.31 124 SER A O 1
ATOM 937 N N . TRP A 1 125 ? 0.318 17.593 -8.645 1.00 86.31 125 TRP A N 1
ATOM 938 C CA . TRP A 1 125 ? -0.674 17.389 -7.584 1.00 86.31 125 TRP A CA 1
ATOM 939 C C . TRP A 1 125 ? -0.418 16.099 -6.790 1.00 86.31 125 TRP A C 1
ATOM 941 O O . TRP A 1 125 ? -0.690 16.057 -5.590 1.00 86.31 125 TRP A O 1
ATOM 951 N N . LEU A 1 126 ? 0.141 15.063 -7.428 1.00 87.00 126 LEU A N 1
ATOM 952 C CA . LEU A 1 126 ? 0.387 13.759 -6.810 1.00 87.00 126 LEU A CA 1
ATOM 953 C C . LEU A 1 126 ? 1.506 13.843 -5.769 1.00 87.00 126 LEU A C 1
ATOM 955 O O . LEU A 1 126 ? 1.399 13.257 -4.689 1.00 87.00 126 LEU A O 1
ATOM 959 N N . VAL A 1 127 ? 2.539 14.635 -6.063 1.00 88.06 127 VAL A N 1
ATOM 960 C CA . VAL A 1 127 ? 3.624 14.956 -5.127 1.00 88.06 127 VAL A CA 1
ATOM 961 C C . VAL A 1 127 ? 3.052 15.633 -3.881 1.00 88.06 127 VAL A C 1
ATOM 963 O O . VAL A 1 127 ? 3.280 15.170 -2.764 1.00 88.06 127 VAL A O 1
ATOM 966 N N . ILE A 1 128 ? 2.233 16.674 -4.066 1.00 89.44 128 ILE A N 1
ATOM 967 C CA . ILE A 1 128 ? 1.608 17.416 -2.961 1.00 89.44 128 ILE A CA 1
ATOM 968 C C . ILE A 1 128 ? 0.719 16.489 -2.120 1.00 89.44 128 ILE A C 1
ATOM 970 O O . ILE A 1 128 ? 0.845 16.449 -0.896 1.00 89.44 128 ILE A O 1
ATOM 974 N N . ALA A 1 129 ? -0.143 15.697 -2.763 1.00 89.88 129 ALA A N 1
ATOM 975 C CA . ALA A 1 129 ? -1.025 14.758 -2.076 1.00 89.88 129 ALA A CA 1
ATOM 976 C C . ALA A 1 129 ? -0.240 13.714 -1.260 1.00 89.88 129 ALA A C 1
ATOM 978 O O . ALA A 1 129 ? -0.590 13.431 -0.112 1.00 89.88 129 ALA A O 1
ATOM 979 N N . THR A 1 130 ? 0.853 13.185 -1.815 1.00 88.88 130 THR A N 1
ATOM 980 C CA . THR A 1 130 ? 1.699 12.184 -1.150 1.00 88.88 130 THR A CA 1
ATOM 981 C C . THR A 1 130 ? 2.414 12.764 0.069 1.00 88.88 130 THR A C 1
ATOM 983 O O . THR A 1 130 ? 2.434 12.130 1.126 1.00 88.88 130 THR A O 1
ATOM 986 N N . VAL A 1 131 ? 2.929 13.995 -0.026 1.00 91.19 131 VAL A N 1
ATOM 987 C CA . VAL A 1 131 ? 3.538 14.702 1.114 1.00 91.19 131 VAL A CA 1
ATOM 988 C C . VAL A 1 131 ? 2.511 14.946 2.220 1.00 91.19 131 VAL A C 1
ATOM 990 O O . VAL A 1 131 ? 2.778 14.652 3.385 1.00 91.19 131 VAL A O 1
ATOM 993 N N . ILE A 1 132 ? 1.306 15.407 1.871 1.00 91.06 132 ILE A N 1
ATOM 994 C CA . ILE A 1 132 ? 0.222 15.630 2.839 1.00 91.06 132 ILE A CA 1
ATOM 995 C C . ILE A 1 132 ? -0.096 14.341 3.605 1.00 91.06 132 ILE A C 1
ATOM 997 O O . ILE A 1 132 ? -0.225 14.356 4.829 1.00 91.06 132 ILE A O 1
ATOM 1001 N N . ILE A 1 133 ? -0.189 13.206 2.911 1.00 89.50 133 ILE A N 1
ATOM 1002 C CA . ILE A 1 133 ? -0.446 11.905 3.538 1.00 89.50 133 ILE A CA 1
ATOM 1003 C C . ILE A 1 133 ? 0.714 11.472 4.437 1.00 89.50 133 ILE A C 1
ATOM 1005 O O . ILE A 1 133 ? 0.468 10.961 5.532 1.00 89.50 133 ILE A O 1
ATOM 1009 N N . ALA A 1 134 ? 1.956 11.671 3.990 1.00 87.81 134 ALA A N 1
ATOM 1010 C CA . ALA A 1 134 ? 3.151 11.319 4.752 1.00 87.81 134 ALA A CA 1
ATOM 1011 C C . ALA A 1 134 ? 3.231 12.083 6.082 1.00 87.81 134 ALA A C 1
ATOM 1013 O O . ALA A 1 134 ? 3.706 11.533 7.070 1.00 87.81 134 ALA A O 1
ATOM 1014 N N . ILE A 1 135 ? 2.711 13.312 6.120 1.00 90.19 135 ILE A N 1
ATOM 1015 C CA . ILE A 1 135 ? 2.647 14.143 7.325 1.00 90.19 135 ILE A CA 1
ATOM 1016 C C . ILE A 1 135 ? 1.420 13.773 8.171 1.00 90.19 135 ILE A C 1
ATOM 1018 O O . ILE A 1 135 ? 1.560 13.385 9.327 1.00 90.19 135 ILE A O 1
ATOM 1022 N N . ILE A 1 136 ? 0.206 13.833 7.610 1.00 90.44 136 ILE A N 1
ATOM 1023 C CA . ILE A 1 136 ? -1.050 13.600 8.353 1.00 90.44 136 ILE A CA 1
ATOM 1024 C C . ILE A 1 136 ? -1.122 12.173 8.914 1.00 90.44 136 ILE A C 1
ATOM 1026 O O . ILE A 1 136 ? -1.692 11.952 9.985 1.00 90.44 136 ILE A O 1
ATOM 1030 N N . GLY A 1 137 ? -0.563 11.192 8.200 1.00 86.25 137 GLY A N 1
ATOM 1031 C CA . GLY A 1 137 ? -0.586 9.781 8.574 1.00 86.25 137 GLY A CA 1
ATOM 1032 C C . GLY A 1 137 ? -0.089 9.535 10.004 1.00 86.25 137 GLY A C 1
ATOM 1033 O O . GLY A 1 137 ? -0.893 9.052 10.811 1.00 86.25 137 GLY A O 1
ATOM 1034 N N . PRO A 1 138 ? 1.174 9.883 10.319 1.00 87.38 138 PRO A N 1
ATOM 1035 C CA . PRO A 1 138 ? 1.751 9.818 11.660 1.00 87.38 138 PRO A CA 1
ATOM 1036 C C . PRO A 1 138 ? 0.993 10.619 12.718 1.00 87.38 138 PRO A C 1
ATOM 1038 O O . PRO A 1 138 ? 0.796 10.100 13.812 1.00 87.38 138 PRO A O 1
ATOM 1041 N N . PHE A 1 139 ? 0.514 11.833 12.417 1.00 88.12 139 PHE A N 1
ATOM 1042 C CA . PHE A 1 139 ? -0.207 12.649 13.406 1.00 88.12 139 PHE A CA 1
ATOM 1043 C C . PHE A 1 139 ? -1.536 12.022 13.830 1.00 88.12 139 PHE A C 1
ATOM 1045 O O . PHE A 1 139 ? -1.821 11.953 15.022 1.00 88.12 139 PHE A O 1
ATOM 1052 N N . VAL A 1 140 ? -2.329 11.512 12.880 1.00 86.25 140 VAL A N 1
ATOM 1053 C CA . VAL A 1 140 ? -3.601 10.837 13.197 1.00 86.25 140 VAL A CA 1
ATOM 1054 C C . VAL A 1 140 ? -3.347 9.581 14.025 1.00 86.25 140 VAL A C 1
ATOM 1056 O O . VAL A 1 140 ? -4.024 9.348 15.020 1.00 86.25 140 VAL A O 1
ATOM 1059 N N . THR A 1 141 ? -2.347 8.786 13.640 1.00 84.50 141 THR A N 1
ATOM 1060 C CA . THR A 1 141 ? -1.976 7.584 14.391 1.00 84.50 141 THR A CA 1
ATOM 1061 C C . THR A 1 141 ? -1.475 7.946 15.794 1.00 84.50 141 THR A C 1
ATOM 1063 O O . THR A 1 141 ? -1.901 7.340 16.771 1.00 84.50 141 THR A O 1
ATOM 1066 N N . GLY A 1 142 ? -0.627 8.969 15.917 1.00 84.12 142 GLY A N 1
ATOM 1067 C CA . GLY A 1 142 ? -0.115 9.458 17.196 1.00 84.12 142 GLY A CA 1
ATOM 1068 C C . GLY A 1 142 ? -1.216 9.977 18.118 1.00 84.12 142 GLY A C 1
ATOM 1069 O O . GLY A 1 142 ? -1.214 9.649 19.300 1.00 84.12 142 GLY A O 1
ATOM 1070 N N . TYR A 1 143 ? -2.190 10.716 17.582 1.00 84.56 143 TYR A N 1
ATOM 1071 C CA . TYR A 1 143 ? -3.348 11.191 18.342 1.00 84.56 143 TYR A CA 1
ATOM 1072 C C . TYR A 1 143 ? -4.158 10.030 18.929 1.00 84.56 143 TYR A C 1
ATOM 1074 O O . TYR A 1 143 ? -4.469 10.030 20.118 1.00 84.56 143 TYR A O 1
ATOM 1082 N N . ILE A 1 144 ? -4.427 9.004 18.116 1.00 81.50 144 ILE A N 1
ATOM 1083 C CA . ILE A 1 144 ? -5.171 7.817 18.545 1.00 81.50 144 ILE A CA 1
ATOM 1084 C C . ILE A 1 144 ? -4.445 7.084 19.679 1.00 81.50 144 ILE A C 1
ATOM 1086 O O . ILE A 1 144 ? -5.095 6.624 20.604 1.00 81.50 144 ILE A O 1
ATOM 1090 N N . TYR A 1 145 ? -3.113 6.999 19.664 1.00 78.69 145 TYR A N 1
ATOM 1091 C CA . TYR A 1 145 ? -2.373 6.310 20.729 1.00 78.69 145 TYR A CA 1
ATOM 1092 C C . TYR A 1 145 ? -2.204 7.111 22.018 1.00 78.69 145 TYR A C 1
ATOM 1094 O O . TYR A 1 145 ? -1.905 6.512 23.045 1.00 78.69 145 TYR A O 1
ATOM 1102 N N . GLN A 1 146 ? -2.391 8.432 22.000 1.00 75.19 146 GLN A N 1
ATOM 1103 C CA . GLN A 1 146 ? -2.267 9.270 23.200 1.00 75.19 146 GLN A CA 1
ATOM 1104 C C . GLN A 1 146 ? -3.470 9.164 24.143 1.00 75.19 146 GLN A C 1
ATOM 1106 O O . GLN A 1 146 ? -3.355 9.475 25.329 1.00 75.19 146 GLN A O 1
ATOM 1111 N N . VAL A 1 147 ? -4.627 8.754 23.631 1.00 58.38 147 VAL A N 1
ATOM 1112 C CA . VAL A 1 147 ? -5.874 8.735 24.398 1.00 58.38 147 VAL A CA 1
ATOM 1113 C C . VAL A 1 147 ? -6.004 7.461 25.265 1.00 58.38 147 VAL A C 1
ATOM 1115 O O . VAL A 1 147 ? -6.265 7.616 26.460 1.00 58.38 147 VAL A O 1
ATOM 1118 N N . PRO A 1 148 ? -5.695 6.233 24.788 1.00 54.38 148 PRO A N 1
ATOM 1119 C CA . PRO A 1 148 ? -5.732 5.027 25.619 1.00 54.38 148 PRO A CA 1
ATOM 1120 C C . PRO A 1 148 ? -4.684 5.047 26.734 1.00 54.38 148 PRO A C 1
ATOM 1122 O O . PRO A 1 148 ? -4.957 4.615 27.850 1.00 54.38 148 PRO A O 1
ATOM 1125 N N . VAL A 1 149 ? -3.497 5.620 26.491 1.00 46.19 149 VAL A N 1
ATOM 1126 C CA . VAL A 1 149 ? -2.461 5.747 27.536 1.00 46.19 149 VAL A CA 1
ATOM 1127 C C . VAL A 1 149 ? -2.858 6.691 28.668 1.00 46.19 149 VAL A C 1
ATOM 1129 O O . VAL A 1 149 ? -2.251 6.620 29.726 1.00 46.19 149 VAL A O 1
ATOM 1132 N N . ARG A 1 150 ? -3.877 7.547 28.519 1.00 38.0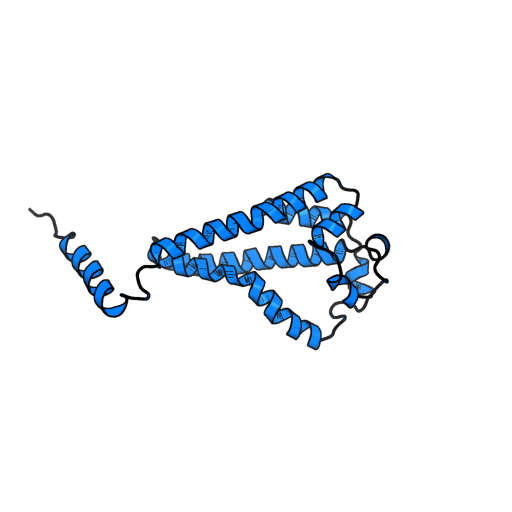6 150 ARG A N 1
ATOM 1133 C CA . ARG A 1 150 ? -4.387 8.351 29.645 1.00 38.06 150 ARG A CA 1
ATOM 1134 C C . ARG A 1 150 ? -5.542 7.683 30.392 1.00 38.06 150 ARG A C 1
ATOM 1136 O O . ARG A 1 150 ? -5.658 7.902 31.592 1.00 38.06 150 ARG A O 1
ATOM 1143 N N . GLY A 1 151 ? -6.338 6.843 29.726 1.00 44.47 151 GLY A N 1
ATOM 1144 C CA . GLY A 1 151 ? -7.397 6.047 30.365 1.00 44.47 151 GLY A CA 1
ATOM 1145 C C . GLY A 1 151 ? -6.878 4.787 31.072 1.00 44.47 151 GLY A C 1
ATOM 1146 O O . GLY A 1 151 ? -7.353 4.439 32.150 1.00 44.47 151 GLY A O 1
ATOM 1147 N N . CYS A 1 152 ? -5.834 4.157 30.520 1.00 44.69 152 CYS A N 1
ATOM 1148 C CA . CYS A 1 152 ? -5.265 2.889 30.989 1.00 44.69 152 CYS A CA 1
ATOM 1149 C C . CYS A 1 152 ? -3.810 2.977 31.493 1.00 44.69 152 CYS A C 1
ATOM 1151 O O . CYS A 1 152 ? -3.222 1.935 31.766 1.00 44.69 152 CYS A O 1
ATOM 1153 N N . CYS A 1 153 ? -3.225 4.163 31.716 1.00 40.12 153 CYS A N 1
ATOM 1154 C CA . CYS A 1 153 ? -2.090 4.314 32.656 1.00 40.12 153 CYS A CA 1
ATOM 1155 C C . CYS A 1 153 ? -2.559 4.777 34.041 1.00 40.12 153 CYS A C 1
ATOM 1157 O O . CYS A 1 153 ? -2.019 5.704 34.635 1.00 40.12 153 CYS A O 1
ATOM 1159 N N . SER A 1 154 ? -3.544 4.069 34.587 1.00 42.81 154 SER A N 1
ATOM 1160 C CA . SER A 1 154 ? -3.564 3.725 36.012 1.00 42.81 154 SER A CA 1
ATOM 1161 C C . SER A 1 154 ? -4.111 2.302 36.262 1.00 42.81 154 SER A C 1
ATOM 1163 O O . SER A 1 154 ? -5.146 2.133 36.903 1.00 42.81 154 SER A O 1
ATOM 1165 N N . PRO A 1 155 ? -3.490 1.239 35.704 1.00 42.16 155 PRO A N 1
ATOM 1166 C CA . PRO A 1 155 ? -3.598 -0.069 36.360 1.00 42.16 155 PRO A CA 1
ATOM 1167 C C . PRO A 1 155 ? -2.289 -0.847 36.532 1.00 42.16 155 PRO A C 1
ATOM 1169 O O . PRO A 1 155 ? -2.260 -1.708 37.407 1.00 42.16 155 PRO A O 1
ATOM 1172 N N . TRP A 1 156 ? -1.188 -0.571 35.822 1.00 38.03 156 TRP A N 1
ATOM 1173 C CA . TRP A 1 156 ? 0.007 -1.441 35.914 1.00 38.03 156 TRP A CA 1
ATOM 1174 C C . TRP A 1 156 ? 0.737 -1.430 37.277 1.00 38.03 156 TRP A C 1
ATOM 1176 O O . TRP A 1 156 ? 1.616 -2.254 37.500 1.00 38.03 156 TRP A O 1
ATOM 1186 N N . GLY A 1 157 ? 0.320 -0.579 38.225 1.00 34.69 157 GLY A N 1
ATOM 1187 C CA . GLY A 1 157 ? 0.714 -0.654 39.642 1.00 34.69 157 GLY A CA 1
ATOM 1188 C C . GLY A 1 157 ? -0.434 -0.882 40.642 1.00 34.69 157 GLY A C 1
ATOM 1189 O O . GLY A 1 157 ? -0.183 -0.947 41.841 1.00 34.69 157 GLY A O 1
ATOM 1190 N N . ALA A 1 158 ? -1.694 -0.989 40.196 1.00 41.38 158 ALA A N 1
ATOM 1191 C CA . ALA A 1 158 ? -2.871 -1.002 41.084 1.00 41.38 158 ALA A CA 1
ATOM 1192 C C . ALA A 1 158 ? -3.992 -1.987 40.669 1.00 41.38 158 ALA A C 1
ATOM 1194 O O . ALA A 1 158 ? -5.098 -1.946 41.219 1.00 41.38 158 ALA A O 1
ATOM 1195 N N . ALA A 1 159 ? -3.737 -2.881 39.708 1.00 41.69 159 ALA A N 1
ATOM 1196 C CA . ALA A 1 159 ? -4.769 -3.683 39.039 1.00 41.69 159 ALA A CA 1
ATOM 1197 C C . ALA A 1 159 ? -5.386 -4.845 39.842 1.00 41.69 159 ALA A C 1
ATOM 1199 O O . ALA A 1 159 ? -6.348 -5.434 39.365 1.00 41.69 159 ALA A O 1
ATOM 1200 N N . ALA A 1 160 ? -4.928 -5.181 41.052 1.00 40.88 160 ALA A N 1
ATOM 1201 C CA . ALA A 1 160 ? -5.559 -6.275 41.811 1.00 40.88 160 ALA A CA 1
ATOM 1202 C C . ALA A 1 160 ? -6.610 -5.799 42.836 1.00 40.88 160 ALA A C 1
ATOM 1204 O O . ALA A 1 160 ? -7.605 -6.483 43.082 1.00 40.88 160 ALA A O 1
ATOM 1205 N N . SER A 1 161 ? -6.431 -4.620 43.439 1.00 37.97 161 SER A N 1
ATOM 1206 C CA . SER A 1 161 ? -7.261 -4.159 44.567 1.00 37.97 161 SER A CA 1
ATOM 1207 C C . SER A 1 161 ? -8.215 -3.008 44.216 1.00 37.97 161 SER A C 1
ATOM 1209 O O . SER A 1 161 ? -9.201 -2.787 44.925 1.00 37.97 161 SER A O 1
ATOM 1211 N N . SER A 1 162 ? -7.963 -2.299 43.111 1.00 42.09 162 SER A N 1
ATOM 1212 C CA . SER A 1 162 ? -8.716 -1.107 42.697 1.00 42.09 162 SER A CA 1
ATOM 1213 C C . SER A 1 162 ? -10.026 -1.428 41.959 1.00 42.09 162 SER A C 1
ATOM 1215 O O . SER A 1 162 ? -11.059 -0.809 42.232 1.00 42.09 162 SER A O 1
ATOM 1217 N N . GLN A 1 163 ? -10.049 -2.459 41.102 1.00 45.16 163 GLN A N 1
ATOM 1218 C CA . GLN A 1 163 ? -11.240 -2.780 40.297 1.00 45.16 163 GLN A CA 1
ATOM 1219 C C . GLN A 1 163 ? -12.452 -3.202 41.142 1.00 45.16 163 GLN A C 1
ATOM 1221 O O . GLN A 1 163 ? -13.585 -2.817 40.843 1.00 45.16 163 GLN A O 1
ATOM 1226 N N . ARG A 1 164 ? -12.237 -3.886 42.277 1.00 37.25 164 ARG A N 1
ATOM 1227 C CA . ARG A 1 164 ? -13.332 -4.202 43.216 1.00 37.25 164 ARG A CA 1
ATOM 1228 C C . ARG A 1 164 ? -13.952 -2.949 43.839 1.00 37.25 164 ARG A C 1
ATOM 1230 O O . ARG A 1 164 ? -15.109 -2.991 44.246 1.00 37.25 164 ARG A O 1
ATOM 1237 N N . ARG A 1 165 ? -13.214 -1.837 43.919 1.00 40.06 165 ARG A N 1
ATOM 1238 C CA . ARG A 1 165 ? -13.660 -0.605 44.583 1.00 40.06 165 ARG A CA 1
ATOM 1239 C C . ARG A 1 165 ? -14.530 0.264 43.664 1.00 40.06 165 ARG A C 1
ATOM 1241 O O . ARG A 1 165 ? -15.559 0.761 44.119 1.00 40.06 165 ARG A O 1
ATOM 1248 N N . CYS A 1 166 ? -14.210 0.351 42.369 1.00 41.38 166 CYS A N 1
ATOM 1249 C CA . CYS A 1 166 ? -15.040 1.075 41.391 1.00 41.38 166 CYS A CA 1
ATOM 1250 C C . CYS A 1 166 ? -16.384 0.386 41.108 1.00 41.38 166 CYS A C 1
ATOM 1252 O O . CYS A 1 166 ? -17.419 1.052 41.054 1.00 41.38 166 CYS A O 1
ATOM 1254 N N . VAL A 1 167 ? -16.410 -0.949 41.019 1.00 47.06 167 VAL A N 1
ATOM 1255 C CA . VAL A 1 167 ? -17.668 -1.699 40.834 1.00 4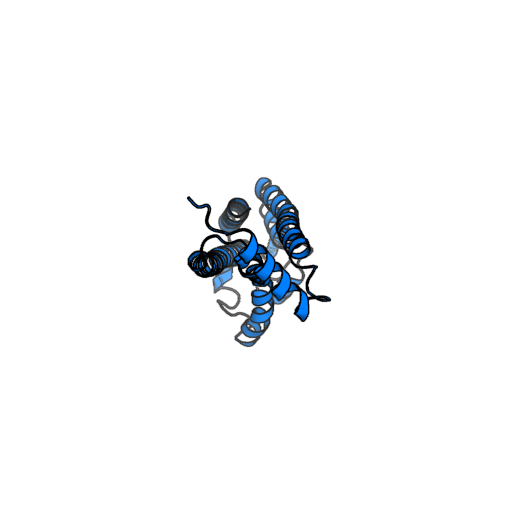7.06 167 VAL A CA 1
ATOM 1256 C C . VAL A 1 167 ? -18.579 -1.584 42.064 1.00 47.06 167 VAL A C 1
ATOM 1258 O O . VAL A 1 167 ? -19.798 -1.484 41.927 1.00 47.06 167 VAL A O 1
ATOM 1261 N N . LYS A 1 168 ? -18.006 -1.531 43.276 1.00 36.50 168 LYS A N 1
ATOM 1262 C CA . LYS A 1 168 ? -18.780 -1.388 44.520 1.00 36.50 168 LYS A CA 1
ATOM 1263 C C . LYS A 1 168 ? -19.381 0.015 44.674 1.00 36.50 168 LYS A C 1
ATOM 1265 O O . LYS A 1 168 ? -20.534 0.122 45.072 1.00 36.50 168 LYS A O 1
ATOM 1270 N N . SER A 1 169 ? -18.651 1.057 44.265 1.00 36.47 169 SER A N 1
ATOM 1271 C CA . SER A 1 169 ? -19.123 2.452 44.248 1.00 36.47 169 SER A CA 1
ATOM 1272 C C . SER A 1 169 ? -20.301 2.677 43.282 1.00 36.47 169 SER A C 1
ATOM 1274 O O . SER A 1 169 ? -21.285 3.329 43.640 1.00 36.47 169 SER A O 1
ATOM 1276 N N . ARG A 1 170 ? -20.278 2.055 42.091 1.00 40.53 170 ARG A N 1
ATOM 1277 C CA . ARG A 1 170 ? -21.391 2.145 41.121 1.00 40.53 170 ARG A CA 1
ATOM 1278 C C . ARG A 1 170 ? -22.652 1.372 41.516 1.00 40.53 170 ARG A C 1
ATOM 1280 O O . ARG A 1 170 ? -23.722 1.685 41.001 1.00 40.53 170 ARG A O 1
ATOM 1287 N N . ARG A 1 171 ? -22.569 0.383 42.416 1.00 40.28 171 ARG A N 1
ATOM 1288 C CA . ARG A 1 171 ? -23.768 -0.277 42.972 1.00 40.28 171 ARG A CA 1
ATOM 1289 C C . ARG A 1 171 ? -24.458 0.559 44.047 1.00 40.28 171 ARG A C 1
ATOM 1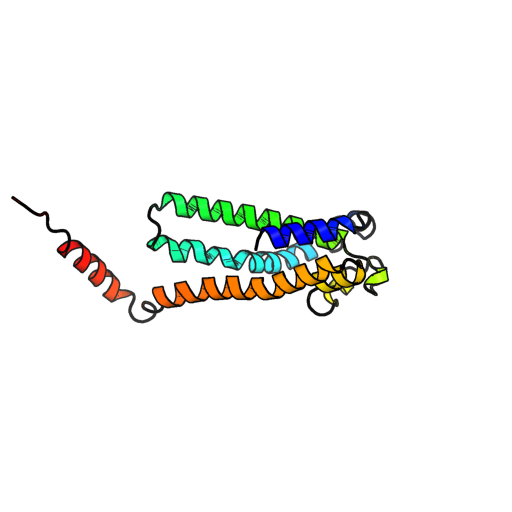291 O O . ARG A 1 171 ? -25.670 0.469 44.169 1.00 40.28 171 ARG A O 1
ATOM 1298 N N . THR A 1 172 ? -23.727 1.391 44.784 1.00 43.19 172 THR A N 1
ATOM 1299 C CA . THR A 1 172 ? -24.307 2.255 45.827 1.00 43.19 172 THR A CA 1
ATOM 1300 C C . THR A 1 172 ? -25.002 3.506 45.287 1.00 43.19 172 THR A C 1
ATOM 1302 O O . THR A 1 172 ? -25.866 4.047 45.964 1.00 43.19 172 THR A O 1
ATOM 1305 N N . THR A 1 173 ? -24.686 3.952 44.067 1.00 46.31 173 THR A N 1
ATOM 1306 C CA . THR A 1 173 ? -25.346 5.112 43.433 1.00 46.31 173 THR A CA 1
ATOM 1307 C C . THR A 1 173 ? -26.586 4.755 42.611 1.00 46.31 173 THR A C 1
ATOM 1309 O O . THR A 1 173 ? -27.333 5.646 42.221 1.00 46.31 173 THR A O 1
ATOM 1312 N N . ARG A 1 174 ? -26.858 3.462 42.392 1.00 43.22 174 ARG A N 1
ATOM 1313 C CA . ARG A 1 174 ? -28.156 2.960 41.914 1.00 43.22 174 ARG A CA 1
ATOM 1314 C C . ARG A 1 174 ? -28.940 2.360 43.085 1.00 43.22 174 ARG A C 1
ATOM 1316 O O . ARG A 1 174 ? -29.198 1.162 43.115 1.00 43.22 174 ARG A O 1
ATOM 1323 N N . SER A 1 175 ? -29.301 3.192 44.061 1.00 38.12 175 SER A N 1
ATOM 1324 C CA . SER A 1 175 ? -30.451 2.880 44.917 1.00 38.12 175 SER A CA 1
ATOM 1325 C C . SER A 1 175 ? -31.728 3.203 44.136 1.00 38.12 175 SER A C 1
ATOM 1327 O O . SER A 1 175 ? -31.757 4.240 43.468 1.00 38.12 175 SER A O 1
ATOM 1329 N N . PRO A 1 176 ? -32.776 2.365 44.196 1.00 45.19 176 PRO A N 1
ATOM 1330 C CA . PRO A 1 176 ? -34.078 2.729 43.665 1.00 45.19 176 PRO A CA 1
ATOM 1331 C C . PRO A 1 176 ? -34.605 3.928 44.458 1.00 45.19 176 PRO A C 1
ATOM 1333 O O . PRO A 1 176 ? -34.638 3.913 45.689 1.00 45.19 176 PRO A O 1
ATOM 1336 N N . SER A 1 177 ? -34.981 4.987 43.750 1.00 39.25 177 SER A N 1
ATOM 1337 C CA . SER A 1 177 ? -35.874 6.006 44.281 1.00 39.25 177 SER A CA 1
ATOM 1338 C C . SER A 1 177 ? -37.242 5.353 44.506 1.00 39.25 177 SER A C 1
ATOM 1340 O O . SER A 1 177 ? -37.908 5.005 43.532 1.00 39.25 177 SER A O 1
ATOM 1342 N N . GLY A 1 178 ? -37.628 5.160 45.773 1.00 40.84 178 GLY A N 1
ATOM 1343 C CA . GLY A 1 178 ? -39.045 5.085 46.163 1.00 40.84 178 GLY A CA 1
ATOM 1344 C C . GLY A 1 178 ? -39.747 6.419 45.860 1.00 40.84 178 GLY A C 1
ATOM 1345 O O . GLY A 1 178 ? -39.064 7.381 45.479 1.00 40.84 178 GLY A O 1
ATOM 1346 N N . PRO A 1 179 ? -41.075 6.533 46.006 1.00 35.94 179 PRO A N 1
ATOM 1347 C CA . PRO A 1 179 ? -41.929 5.876 47.005 1.00 35.94 179 PRO A CA 1
ATOM 1348 C C . PRO A 1 179 ? -42.676 4.620 46.541 1.00 35.94 179 PRO A C 1
ATOM 1350 O O . PRO A 1 179 ? -42.877 4.449 45.319 1.00 35.94 179 PRO A O 1
#

Secondary structure (DSSP, 8-state):
-HHHHHHHHHHHHHT--GGGGTTTTTT-TTHHHHHHHHHHHHHHHTGGGGHHHHTGGG-S-HHHHHHHHHHHHHHHHHHHHHHHHHHHHH--TTTTTPPTT-GGGGGG--S-HHHHHHHHTT-HHHHHHHHHHHHHHHHHHHHHHHTHHHHSSSSTTTTTTSHHHHHHHHHHS------

Sequence (179 aa):
KLVLYVLVAIGLLSMGHFGNFSNYGGFAPFGFNGMFLAIPLAMFAFGGIRVIPDYSEEANQDSHVGRSIMWTVFGQSIIYLLLAIAFVAGLNWAADGLKVGAWTSVSSLPGNPFLVLAQHGSISWLVIATVIIAIIGPFVTGYIYQVPVRGCCSPWGAAASSQRRCVKSRRTTRSPSGP

Organism: NCBI:txid410659

Foldseek 3Di:
DLVLLLVLLVVLLVQFDPCLQPPQCHPCVPPPVVVVVCVVVVVVQVVLLVLLVLCCVVDPDNVVSVVVSVCCVVSSVVSVVSNVNSLSGLDDCVLQVHDPNPPVCLVVRPDDSSLSSVVSSPDPVSNVSVVVCVVVVVVVSVVSVVVSCVVPVPPPVPPPPVVVVVVVVVVVVPDDDDD

InterPro domains:
  IPR002293 Amino acid/polyamine transporter I [PF13520] (2-137)
  IPR052962 Amino Acid Transporter AGT Superfamily [PTHR47547] (1-146)